Protein AF-A0A662FAN5-F1 (afdb_monomer)

Sequence (116 aa):
MAVTWKGSMPILAWFFVFALLKWAKVETTGFLGGFLIGVGWFLLIPVLSEAGVAKSAHQWIQKAGLWAIFSAAFGLVALTLLKDSGAWHTWLVDFGLLASGFFGFLGALIGFFKWK

pLDDT: mean 80.67, std 9.78, range [51.31, 91.81]

Solvent-accessible surface area (backbone atoms only — not comparable to full-atom values): 5798 Å² total; per-residue (Å²): 127,84,69,54,66,79,52,47,46,63,45,52,54,47,52,48,51,54,49,50,40,60,72,70,63,57,81,68,46,62,25,57,46,20,40,50,53,13,53,51,34,56,46,45,43,57,40,39,54,61,68,43,36,36,72,73,19,48,56,29,24,50,50,11,15,51,28,11,38,50,13,10,52,48,30,42,47,41,73,76,75,35,96,76,66,62,74,65,56,59,48,49,28,52,49,20,44,51,50,11,52,51,29,35,50,52,12,50,52,44,27,64,77,45,56,104

Foldseek 3Di:
DPQPVVLCVVLVVLVVVVVVCVVVVPPQQLLNQLQSQLVNLVSVLSSLVSQQFDPVLNVLSNQLSVLSNQLNVLSVCCVPPNVPDDDPSVVSSVVSNVSSVVSNVVSVVSRVVRRD

Nearest PDB structures (foldseek):
  6jmu-assembly2_B  TM=4.861E-01  e=5.602E+00  Mus musculus
  6iui-assembly1_A  TM=4.596E-01  e=9.277E+00  Rattus norvegicus
  6iui-assembly2_B  TM=3.616E-01  e=5.602E+00  Rattus norvegicus

Radius of gyration: 15.77 Å; Cα contacts (8 Å, |Δi|>4): 137; chains: 1; bounding box: 41×26×44 Å

Secondary structure (DSSP, 8-state):
-PPPHHHHHHHHHHHHHHHHHHHTT----HHHHHHHHHHHHHHHHHHHHHTTB-HHHHHHHHHHHHHHHHHHHHHHHHHHH-TT--THHHHHHHHHHHHHHHHHHHHHHHHHHTB-

Structure (mmCIF, N/CA/C/O backbone):
data_AF-A0A662FAN5-F1
#
_entry.id   AF-A0A662FAN5-F1
#
loop_
_atom_site.group_PDB
_atom_site.id
_atom_site.type_symbol
_atom_site.label_atom_id
_atom_site.label_alt_id
_atom_site.label_comp_id
_atom_site.label_asym_id
_atom_site.label_entity_id
_atom_site.label_seq_id
_atom_site.pdbx_PDB_ins_code
_atom_site.Cartn_x
_atom_site.Cartn_y
_atom_site.Cartn_z
_atom_site.occupancy
_atom_site.B_iso_or_equiv
_atom_site.auth_seq_id
_atom_site.auth_comp_id
_atom_site.auth_asym_id
_atom_site.auth_atom_id
_atom_site.pdbx_PDB_model_num
ATOM 1 N N . MET A 1 1 ? -18.626 -5.661 17.647 1.00 51.31 1 MET A N 1
ATOM 2 C CA . MET A 1 1 ? -19.498 -5.100 16.590 1.00 51.31 1 MET A CA 1
ATOM 3 C C . MET A 1 1 ? -19.363 -6.001 15.376 1.00 51.31 1 MET A C 1
ATOM 5 O O . MET A 1 1 ? -18.241 -6.381 15.069 1.00 51.31 1 MET A O 1
ATOM 9 N N . ALA A 1 2 ? -20.462 -6.441 14.762 1.00 53.44 2 ALA A N 1
ATOM 10 C CA . ALA A 1 2 ? -20.373 -7.279 13.568 1.00 53.44 2 ALA A CA 1
ATOM 11 C C . ALA A 1 2 ? -19.805 -6.430 12.426 1.00 53.44 2 ALA A C 1
ATOM 13 O O . ALA A 1 2 ? -20.404 -5.412 12.084 1.00 53.44 2 ALA A O 1
ATOM 14 N N . VAL A 1 3 ? -18.649 -6.821 11.882 1.00 58.47 3 VAL A N 1
ATOM 15 C CA . VAL A 1 3 ? -18.088 -6.192 10.680 1.00 58.47 3 VAL A CA 1
ATOM 16 C C . VAL A 1 3 ? -19.151 -6.291 9.596 1.00 58.47 3 VAL A C 1
ATOM 18 O O . VAL A 1 3 ? -19.591 -7.388 9.238 1.00 58.47 3 VAL A O 1
ATOM 21 N N . THR A 1 4 ? -19.634 -5.149 9.122 1.00 66.56 4 THR A N 1
ATOM 22 C CA . THR A 1 4 ? -20.660 -5.131 8.093 1.00 66.56 4 THR A CA 1
ATOM 23 C C . THR A 1 4 ? -20.042 -5.655 6.804 1.00 66.56 4 THR A C 1
ATOM 25 O O . THR A 1 4 ? -19.083 -5.102 6.279 1.00 66.56 4 THR A O 1
ATOM 28 N N . TRP A 1 5 ? -20.602 -6.735 6.257 1.00 66.88 5 TRP A N 1
ATOM 29 C CA . TRP A 1 5 ? -20.114 -7.370 5.024 1.00 66.88 5 TRP A CA 1
ATOM 30 C C . TRP A 1 5 ? -19.933 -6.376 3.861 1.00 66.88 5 TRP A C 1
ATOM 32 O O . TRP A 1 5 ? -19.046 -6.545 3.028 1.00 66.88 5 TRP A O 1
ATOM 42 N N . LYS A 1 6 ? -20.725 -5.295 3.851 1.00 69.50 6 LYS A N 1
ATOM 43 C CA . LYS A 1 6 ? -20.641 -4.192 2.886 1.00 69.50 6 LYS A CA 1
ATOM 44 C C . LYS A 1 6 ? -19.306 -3.436 2.937 1.00 69.50 6 LYS A C 1
ATOM 46 O O . LYS A 1 6 ? -18.805 -3.070 1.880 1.00 69.50 6 LYS A O 1
ATOM 51 N N . GLY A 1 7 ? -18.708 -3.245 4.114 1.00 68.50 7 GLY A N 1
ATOM 52 C CA . GLY A 1 7 ? -17.409 -2.578 4.266 1.00 68.50 7 GLY A CA 1
ATOM 53 C C . GLY A 1 7 ? -16.218 -3.447 3.879 1.00 68.50 7 GLY A C 1
ATOM 54 O O . GLY A 1 7 ? -15.190 -2.940 3.439 1.00 68.50 7 GLY A O 1
ATOM 55 N N . SER A 1 8 ? -16.369 -4.770 3.983 1.00 71.81 8 SER A N 1
ATOM 56 C CA . SER A 1 8 ? -15.322 -5.746 3.639 1.00 71.81 8 SER A CA 1
ATOM 57 C C . SER A 1 8 ? -15.374 -6.217 2.179 1.00 71.81 8 SER A C 1
ATOM 59 O O . SER A 1 8 ? -14.410 -6.785 1.668 1.00 71.81 8 SER A O 1
ATOM 61 N N . MET A 1 9 ? -16.478 -5.977 1.470 1.00 80.31 9 MET A N 1
ATOM 62 C CA . MET A 1 9 ? -16.635 -6.388 0.072 1.00 80.31 9 MET A CA 1
ATOM 63 C C . MET A 1 9 ? -15.568 -5.788 -0.871 1.00 80.31 9 MET A C 1
ATOM 65 O O . MET A 1 9 ? -15.021 -6.543 -1.679 1.00 80.31 9 MET A O 1
ATOM 69 N N . PRO A 1 10 ? -15.184 -4.497 -0.757 1.00 82.44 10 PRO A N 1
ATOM 70 C CA . PRO A 1 10 ? -14.141 -3.917 -1.601 1.00 82.44 10 PRO A CA 1
ATOM 71 C C . PRO A 1 10 ? -12.769 -4.572 -1.409 1.00 82.44 10 PRO A C 1
ATOM 73 O O . PRO A 1 10 ? -12.063 -4.804 -2.387 1.00 82.44 10 PRO A O 1
ATOM 76 N N . ILE A 1 11 ? -12.395 -4.919 -0.170 1.00 83.44 11 ILE A N 1
ATOM 77 C CA . ILE A 1 11 ? -11.092 -5.541 0.105 1.00 83.44 11 ILE A CA 1
ATOM 78 C C . ILE A 1 11 ? -11.057 -7.014 -0.323 1.00 83.44 11 ILE A C 1
ATOM 80 O O . ILE A 1 11 ? -10.032 -7.504 -0.788 1.00 83.4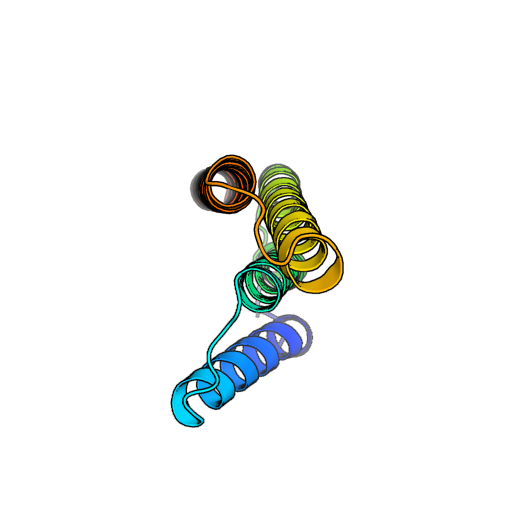4 11 ILE A O 1
ATOM 84 N N . LEU A 1 12 ? -12.186 -7.723 -0.242 1.00 82.81 12 LEU A N 1
ATOM 85 C CA . LEU A 1 12 ? -12.296 -9.086 -0.768 1.00 82.81 12 LEU A CA 1
ATOM 86 C C . LEU A 1 12 ? -12.188 -9.105 -2.296 1.00 82.81 12 LEU A C 1
ATOM 88 O O . LEU A 1 12 ? -11.427 -9.902 -2.845 1.00 82.81 12 LEU A O 1
ATOM 92 N N . ALA A 1 13 ? -12.889 -8.194 -2.979 1.00 84.44 13 ALA A N 1
ATOM 93 C CA . ALA A 1 13 ? -12.753 -8.016 -4.424 1.00 84.44 13 ALA A CA 1
ATOM 94 C C . ALA A 1 13 ? -11.306 -7.663 -4.804 1.00 84.44 13 ALA A C 1
ATOM 96 O O . ALA A 1 13 ? -10.772 -8.188 -5.779 1.00 84.44 13 ALA A O 1
ATOM 97 N N . TRP A 1 14 ? -10.644 -6.840 -3.990 1.00 86.50 14 TRP A N 1
ATOM 98 C CA . TRP A 1 14 ? -9.238 -6.496 -4.158 1.00 86.50 14 TRP A CA 1
ATOM 99 C C . TRP A 1 14 ? -8.300 -7.707 -4.088 1.00 86.50 14 TRP A C 1
ATOM 101 O O . TRP A 1 14 ? -7.485 -7.912 -4.989 1.00 86.50 14 TRP A O 1
ATOM 111 N N . PHE A 1 15 ? -8.439 -8.549 -3.059 1.00 86.38 15 PHE A N 1
ATOM 112 C CA . PHE A 1 15 ? -7.658 -9.784 -2.950 1.00 86.38 15 PHE A CA 1
ATOM 113 C C . PHE A 1 15 ? -7.925 -10.739 -4.113 1.00 86.38 15 PHE A C 1
ATOM 115 O O . PHE A 1 15 ? -6.990 -11.366 -4.608 1.00 86.38 15 PHE A O 1
ATOM 122 N N . PHE A 1 16 ? -9.171 -10.814 -4.585 1.00 86.38 16 PHE A N 1
ATOM 123 C CA . PHE A 1 16 ? -9.525 -11.631 -5.741 1.00 86.38 16 PHE A CA 1
ATOM 124 C C . PHE A 1 16 ? -8.842 -11.141 -7.025 1.00 86.38 16 PHE A C 1
ATOM 126 O O . PHE A 1 16 ? -8.256 -11.944 -7.749 1.00 86.38 16 PHE A O 1
ATOM 133 N N . VAL A 1 17 ? -8.826 -9.827 -7.276 1.00 85.06 17 VAL A N 1
ATOM 134 C CA . VAL A 1 17 ? -8.084 -9.229 -8.401 1.00 85.06 17 VAL A CA 1
ATOM 135 C C . VAL A 1 17 ? -6.592 -9.544 -8.294 1.00 85.06 17 VAL A C 1
ATOM 137 O O . VAL A 1 17 ? -5.980 -9.970 -9.272 1.00 85.06 17 VAL A O 1
ATOM 140 N N . PHE A 1 18 ? -6.003 -9.402 -7.107 1.00 82.94 18 PHE A N 1
ATOM 141 C CA . PHE A 1 18 ? -4.582 -9.686 -6.901 1.00 82.94 18 PHE A CA 1
ATOM 142 C C . PHE A 1 18 ? -4.246 -11.171 -7.127 1.00 82.94 18 PHE A C 1
ATOM 144 O O . PHE A 1 18 ? -3.235 -11.499 -7.753 1.00 82.94 18 PHE A O 1
ATOM 151 N N . ALA A 1 19 ? -5.120 -12.071 -6.667 1.00 83.50 19 ALA A N 1
ATOM 152 C CA . ALA A 1 19 ? -5.004 -13.507 -6.893 1.00 83.50 19 ALA A CA 1
ATOM 153 C C . ALA A 1 19 ? -5.119 -13.862 -8.383 1.00 83.50 19 ALA A C 1
ATOM 155 O O . ALA A 1 19 ? -4.313 -14.647 -8.880 1.00 83.50 19 ALA A O 1
ATOM 156 N N . LEU A 1 20 ? -6.055 -13.242 -9.111 1.00 86.50 20 LEU A N 1
ATOM 157 C CA . LEU A 1 20 ? -6.198 -13.419 -10.558 1.00 86.50 20 LEU A CA 1
ATOM 158 C C . LEU A 1 20 ? -4.961 -12.948 -11.324 1.00 86.50 20 LEU A C 1
ATOM 160 O O . LEU A 1 20 ? -4.486 -13.667 -12.198 1.00 86.50 20 LEU A O 1
ATOM 164 N N . LEU A 1 21 ? -4.402 -11.785 -10.979 1.00 85.44 21 LEU A N 1
ATOM 165 C CA . LEU A 1 21 ? -3.178 -11.277 -11.609 1.00 85.44 21 LEU A CA 1
ATOM 166 C C . LEU A 1 21 ? -1.996 -12.233 -11.401 1.00 85.44 21 LEU A C 1
ATOM 168 O O . LEU A 1 21 ? -1.243 -12.504 -12.339 1.00 85.44 21 LEU A O 1
ATOM 172 N N . LYS A 1 2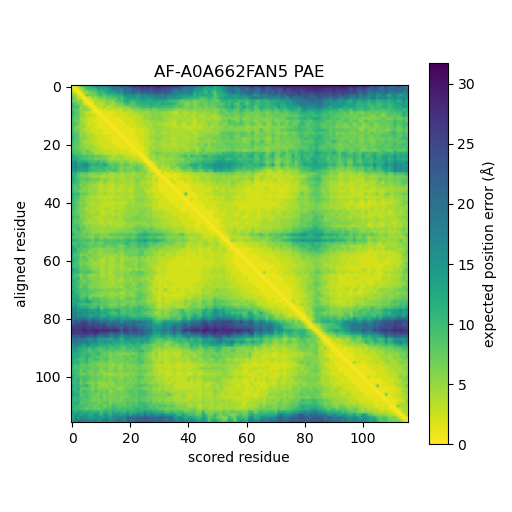2 ? -1.861 -12.793 -10.191 1.00 82.81 22 LYS A N 1
ATOM 173 C CA . LYS A 1 22 ? -0.835 -13.801 -9.887 1.00 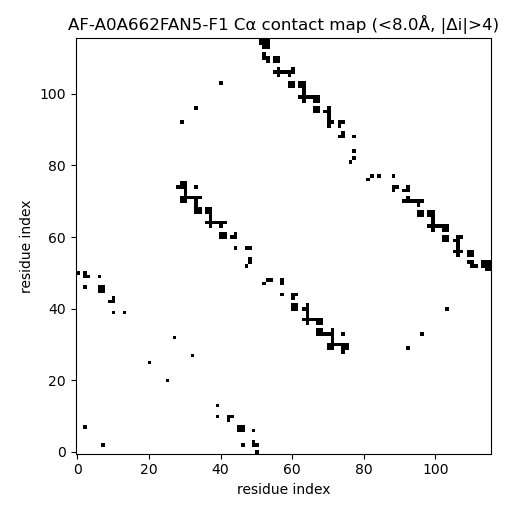82.81 22 LYS A CA 1
ATOM 174 C C . LYS A 1 22 ? -1.076 -15.118 -10.622 1.00 82.81 22 LYS A C 1
ATOM 176 O O . LYS A 1 22 ? -0.127 -15.666 -11.178 1.00 82.81 22 LYS A O 1
ATOM 181 N N . TRP A 1 23 ? -2.317 -15.604 -10.671 1.00 86.25 23 TRP A N 1
ATOM 182 C CA . TRP A 1 23 ? -2.684 -16.823 -11.400 1.00 86.25 23 TRP A CA 1
ATOM 183 C C . TRP A 1 23 ? -2.413 -16.691 -12.900 1.00 86.25 23 TRP A C 1
ATOM 185 O O . TRP A 1 23 ? -1.831 -17.583 -13.515 1.00 86.25 23 TRP A O 1
ATOM 195 N N . ALA A 1 24 ? -2.787 -15.553 -13.483 1.00 85.75 24 ALA A N 1
ATOM 196 C CA . ALA A 1 24 ? -2.574 -15.238 -14.890 1.00 85.75 24 ALA A CA 1
ATOM 197 C C . ALA A 1 24 ? -1.104 -14.927 -15.232 1.00 85.75 24 ALA A C 1
ATOM 199 O O . ALA A 1 24 ? -0.806 -14.646 -16.390 1.00 85.75 24 ALA A O 1
ATOM 200 N N . LYS A 1 25 ? -0.188 -14.981 -14.249 1.00 81.00 25 LYS A N 1
ATOM 201 C CA . LYS A 1 25 ? 1.239 -14.652 -14.401 1.00 81.00 25 LYS A CA 1
ATOM 202 C C . LYS A 1 25 ? 1.460 -13.288 -15.063 1.00 81.00 25 LYS A C 1
ATOM 204 O O . LYS A 1 25 ? 2.408 -13.110 -15.822 1.00 81.00 25 LYS A O 1
ATOM 209 N N . VAL A 1 26 ? 0.583 -12.325 -14.777 1.00 77.81 26 VAL A N 1
ATOM 210 C CA . VAL A 1 26 ? 0.746 -10.958 -15.271 1.00 77.81 26 VAL A CA 1
ATOM 211 C C . VAL A 1 26 ? 1.959 -10.363 -14.570 1.00 77.81 26 VAL A C 1
ATOM 213 O O . VAL A 1 26 ? 1.975 -10.242 -13.342 1.00 77.81 26 VAL A O 1
ATOM 216 N N . GLU A 1 27 ? 2.983 -10.008 -15.342 1.00 72.56 27 GLU A N 1
ATOM 217 C CA . GLU A 1 27 ? 4.145 -9.309 -14.809 1.00 72.56 27 GLU A CA 1
ATOM 218 C C . GLU A 1 27 ? 3.704 -7.939 -14.292 1.00 72.56 27 GLU A C 1
ATOM 220 O O . GLU A 1 27 ? 3.325 -7.037 -15.042 1.00 72.56 27 GLU A O 1
ATOM 225 N N . THR A 1 28 ? 3.703 -7.788 -12.970 1.00 68.06 28 THR A N 1
ATOM 226 C CA . THR A 1 28 ? 3.427 -6.505 -12.335 1.00 68.06 28 THR A CA 1
ATOM 227 C C . THR A 1 28 ? 4.648 -5.617 -12.509 1.00 68.06 28 THR A C 1
ATOM 229 O O . THR A 1 28 ? 5.658 -5.816 -11.836 1.00 68.06 28 THR A O 1
ATOM 232 N N . THR A 1 29 ? 4.550 -4.632 -13.399 1.00 74.19 29 THR A N 1
ATOM 233 C CA . THR A 1 29 ? 5.546 -3.560 -13.505 1.00 74.19 29 THR A CA 1
ATOM 234 C C . THR A 1 29 ? 5.627 -2.767 -12.196 1.00 74.19 29 THR A C 1
ATOM 236 O O . THR A 1 29 ? 4.688 -2.790 -11.395 1.00 74.19 29 THR A O 1
ATOM 239 N N . GLY A 1 30 ? 6.716 -2.017 -11.979 1.00 70.00 30 GLY A N 1
ATOM 240 C CA . GLY A 1 30 ? 6.860 -1.154 -10.795 1.00 70.00 30 GLY A CA 1
ATOM 241 C C . GLY A 1 30 ? 5.691 -0.172 -10.618 1.00 70.00 30 GLY A C 1
ATOM 242 O O . GLY A 1 30 ? 5.227 0.046 -9.501 1.00 70.00 30 GLY A O 1
ATOM 243 N N . PHE A 1 31 ? 5.133 0.326 -11.730 1.00 81.44 31 PHE A N 1
ATOM 244 C CA . PHE A 1 31 ? 3.903 1.122 -11.735 1.00 81.44 31 PHE A CA 1
ATOM 245 C C . PHE A 1 31 ? 2.696 0.334 -11.214 1.00 81.44 31 PHE A C 1
ATOM 247 O O . PHE A 1 31 ? 2.065 0.750 -10.241 1.00 81.44 31 PHE A O 1
ATOM 254 N N . LEU A 1 32 ? 2.372 -0.800 -11.849 1.00 83.12 32 LEU A N 1
ATOM 255 C CA . LEU A 1 32 ? 1.180 -1.571 -11.498 1.00 83.12 32 LEU A CA 1
ATOM 256 C C . LEU A 1 32 ? 1.278 -2.085 -10.055 1.00 83.12 32 LEU A C 1
ATOM 258 O O . LEU A 1 32 ? 0.317 -1.974 -9.303 1.00 83.12 32 LEU A O 1
ATOM 262 N N . GLY A 1 33 ? 2.450 -2.567 -9.636 1.00 81.69 33 GLY A N 1
ATOM 263 C CA . GLY A 1 33 ? 2.702 -3.007 -8.264 1.00 81.69 33 GLY A CA 1
ATOM 264 C C . GLY A 1 33 ? 2.492 -1.894 -7.233 1.00 81.69 33 GLY A C 1
ATOM 265 O O . GLY A 1 33 ? 1.735 -2.085 -6.281 1.00 81.69 33 GLY A O 1
ATOM 266 N N . GLY A 1 34 ? 3.096 -0.719 -7.441 1.00 84.38 34 GLY A N 1
ATOM 267 C CA . GLY A 1 34 ? 2.930 0.428 -6.542 1.00 84.38 34 GLY A CA 1
ATOM 268 C C . GLY A 1 34 ? 1.485 0.928 -6.481 1.00 84.38 34 GLY A C 1
ATOM 269 O O . GLY A 1 34 ? 0.964 1.196 -5.397 1.00 84.38 34 GLY A O 1
ATOM 270 N N . PHE A 1 35 ? 0.801 0.981 -7.627 1.00 87.62 35 PHE A N 1
ATOM 271 C CA . PHE A 1 35 ? -0.596 1.403 -7.692 1.00 87.62 35 PHE A CA 1
ATOM 272 C C . PHE A 1 35 ? -1.502 0.434 -6.931 1.00 87.62 35 PHE A C 1
ATOM 274 O O . PHE A 1 35 ? -2.321 0.859 -6.114 1.00 87.62 35 PHE A O 1
ATOM 281 N N . LEU A 1 36 ? -1.309 -0.872 -7.144 1.00 88.50 36 LEU A N 1
ATOM 282 C CA . LEU A 1 36 ? -2.057 -1.901 -6.436 1.00 88.50 36 LEU A CA 1
ATOM 283 C C . LEU A 1 36 ? -1.832 -1.796 -4.914 1.00 88.50 36 LEU A C 1
ATOM 285 O O . LEU A 1 36 ? -2.787 -1.742 -4.140 1.00 88.50 36 LEU A O 1
ATOM 289 N N . ILE A 1 37 ? -0.584 -1.695 -4.458 1.00 88.19 37 ILE A N 1
ATOM 290 C CA . ILE A 1 37 ? -0.291 -1.552 -3.021 1.00 88.19 37 ILE A CA 1
ATOM 291 C C . ILE A 1 37 ? -0.964 -0.297 -2.444 1.00 88.19 37 ILE A C 1
ATOM 293 O O . ILE A 1 37 ? -1.571 -0.360 -1.374 1.00 88.19 37 ILE A O 1
ATOM 297 N N . GLY A 1 38 ? -0.918 0.823 -3.169 1.00 88.50 38 GLY A N 1
ATOM 298 C CA . GLY A 1 38 ? -1.561 2.071 -2.763 1.00 88.50 38 GLY A CA 1
ATOM 299 C C . GLY A 1 38 ? -3.066 1.918 -2.569 1.00 88.50 38 GLY A C 1
ATOM 300 O O . GLY A 1 38 ? -3.582 2.234 -1.496 1.00 88.50 38 GLY A O 1
ATOM 301 N N . VAL A 1 39 ? -3.764 1.376 -3.569 1.00 89.50 39 VAL A N 1
ATOM 302 C CA . VAL A 1 39 ? -5.210 1.118 -3.487 1.00 89.50 39 VAL A CA 1
ATOM 303 C C . VAL A 1 39 ? -5.530 0.155 -2.341 1.00 89.50 39 VAL A C 1
ATOM 305 O O . VAL A 1 39 ? -6.460 0.415 -1.577 1.00 89.50 39 VAL A O 1
ATOM 308 N N . GLY A 1 40 ? -4.725 -0.894 -2.150 1.00 89.12 40 GLY A N 1
ATOM 309 C CA . GLY A 1 40 ? -4.871 -1.830 -1.034 1.00 89.12 40 GLY A CA 1
ATOM 310 C C . GLY A 1 40 ? -4.854 -1.141 0.336 1.00 89.12 40 GLY A C 1
ATOM 311 O O . GLY A 1 40 ? -5.712 -1.422 1.176 1.00 89.12 40 GLY A O 1
ATOM 312 N N . TRP A 1 41 ? -3.948 -0.181 0.550 1.00 90.75 41 TRP A N 1
ATOM 313 C CA . TRP A 1 41 ? -3.911 0.604 1.789 1.00 90.75 41 TRP A CA 1
ATOM 314 C C . TRP A 1 41 ? -5.159 1.464 1.995 1.00 90.75 41 TRP A C 1
ATOM 316 O O . TRP A 1 41 ? -5.682 1.522 3.107 1.00 90.75 41 TRP A O 1
ATOM 326 N N . PHE A 1 42 ? -5.677 2.105 0.947 1.00 89.00 42 PHE A N 1
ATOM 327 C CA . PHE A 1 42 ? -6.902 2.901 1.068 1.00 89.00 42 PHE A CA 1
ATOM 328 C C . PHE A 1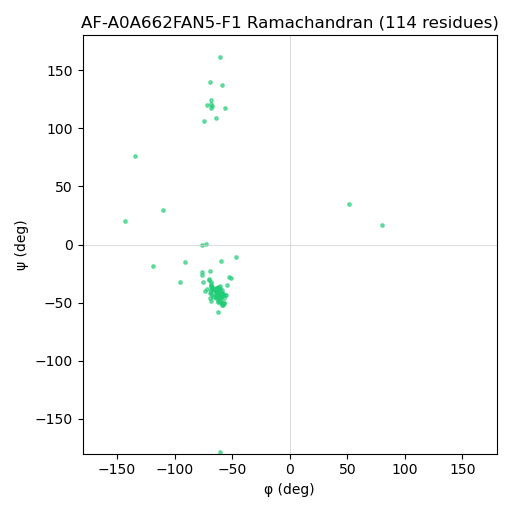 42 ? -8.137 2.038 1.337 1.00 89.00 42 PHE A C 1
ATOM 330 O O . PHE A 1 42 ? -8.994 2.436 2.127 1.00 89.00 42 PHE A O 1
ATOM 337 N N . LEU A 1 43 ? -8.205 0.841 0.749 1.00 88.69 43 LEU A N 1
ATOM 338 C CA . LEU A 1 43 ? -9.292 -0.113 0.983 1.00 88.69 43 LEU A CA 1
ATOM 339 C C . LEU A 1 43 ? -9.276 -0.714 2.396 1.00 88.69 43 LEU A C 1
ATOM 341 O O . LEU A 1 43 ? -10.324 -1.124 2.889 1.00 88.69 43 LEU A O 1
ATOM 345 N N . LEU A 1 44 ? -8.128 -0.715 3.081 1.00 85.88 44 LEU A N 1
ATOM 346 C CA . LEU A 1 44 ? -8.037 -1.112 4.490 1.00 85.88 44 LEU A CA 1
ATOM 347 C C . LEU A 1 44 ? -8.694 -0.101 5.440 1.00 85.88 44 LEU A C 1
ATOM 349 O O . LEU A 1 44 ? -9.207 -0.496 6.482 1.00 85.88 44 LEU A O 1
ATOM 353 N N . ILE A 1 45 ? -8.719 1.191 5.104 1.00 86.75 45 ILE A N 1
ATOM 354 C CA . ILE A 1 45 ? -9.247 2.248 5.986 1.00 86.75 45 ILE A CA 1
ATOM 355 C C . ILE A 1 45 ? -10.715 2.021 6.392 1.00 86.75 45 ILE A C 1
ATOM 357 O O . ILE A 1 45 ? -10.983 2.052 7.595 1.00 86.75 45 ILE A O 1
ATOM 361 N N . PRO A 1 46 ? -11.679 1.797 5.472 1.00 84.31 46 PRO A N 1
ATOM 362 C CA . PRO A 1 46 ? -13.066 1.555 5.868 1.00 84.31 46 PRO A CA 1
ATOM 363 C C . PRO A 1 46 ? -13.205 0.295 6.733 1.00 84.31 46 PRO A C 1
ATOM 365 O O . PRO A 1 46 ? -13.918 0.326 7.732 1.00 84.31 46 PRO A O 1
ATOM 368 N N . VAL A 1 47 ? -12.454 -0.769 6.426 1.00 84.19 47 VAL A N 1
ATOM 369 C CA . VAL A 1 47 ? -12.458 -2.024 7.199 1.00 84.19 47 VAL A CA 1
ATOM 370 C C . VAL A 1 47 ? -11.974 -1.793 8.633 1.00 84.19 47 VAL A C 1
ATOM 372 O O . VAL A 1 47 ? -12.601 -2.246 9.589 1.00 84.19 47 VAL A O 1
ATOM 375 N N . LEU A 1 48 ? -10.885 -1.043 8.801 1.00 83.19 48 LEU A N 1
ATOM 376 C CA . LEU A 1 48 ? -10.340 -0.708 10.118 1.00 83.19 48 LEU A CA 1
ATOM 377 C C . LEU A 1 48 ? -11.259 0.242 10.892 1.00 83.19 48 LEU A C 1
ATOM 379 O O . LEU A 1 48 ? -11.418 0.098 12.105 1.00 83.19 48 LEU A O 1
ATOM 383 N N . SER A 1 49 ? -11.922 1.163 10.190 1.00 83.81 49 SER A N 1
ATOM 384 C CA . SER A 1 49 ? -12.913 2.053 10.791 1.00 83.81 49 SER A CA 1
ATOM 385 C C . SER A 1 49 ? -14.119 1.284 11.335 1.00 83.81 49 SER A C 1
ATOM 387 O O . SER A 1 49 ? -14.609 1.623 12.411 1.00 83.81 49 SER A O 1
ATOM 389 N N . GLU A 1 50 ? -14.590 0.252 10.631 1.00 82.00 50 GLU A N 1
ATOM 390 C CA . GLU A 1 50 ? -15.667 -0.627 11.111 1.00 82.00 50 GLU A CA 1
ATOM 391 C C . GLU A 1 50 ? -15.218 -1.529 12.270 1.00 82.00 50 GLU A C 1
ATOM 393 O O . GLU A 1 50 ? -16.014 -1.845 13.154 1.00 82.00 50 GLU A O 1
ATOM 398 N N . ALA A 1 51 ? -13.938 -1.904 12.307 1.00 77.69 51 ALA A N 1
ATOM 399 C CA . ALA A 1 51 ? -13.350 -2.714 13.374 1.00 77.69 51 ALA A CA 1
ATOM 400 C C . ALA A 1 51 ? -13.075 -1.938 14.683 1.00 77.69 51 ALA A C 1
ATOM 402 O O . ALA A 1 51 ? -12.585 -2.527 15.648 1.00 77.69 51 ALA A O 1
ATOM 403 N N . GLY A 1 52 ? -13.382 -0.635 14.736 1.00 79.19 52 GLY A N 1
ATOM 404 C CA . GLY A 1 52 ? -13.177 0.203 15.925 1.00 79.19 52 GLY A CA 1
ATOM 405 C C . GLY A 1 52 ? -11.737 0.694 16.107 1.00 79.19 52 GLY A C 1
ATOM 406 O O . GLY A 1 52 ? -11.363 1.150 17.189 1.00 79.19 52 GLY A O 1
ATOM 407 N N . VAL A 1 53 ? -10.913 0.622 15.060 1.00 83.00 53 VAL A N 1
ATOM 408 C CA . VAL A 1 53 ? -9.510 1.038 15.125 1.00 83.00 53 VAL A CA 1
ATOM 409 C C . VAL A 1 53 ? -9.400 2.561 15.272 1.00 83.00 53 VAL A C 1
ATOM 411 O O . VAL A 1 53 ? -10.130 3.340 14.656 1.00 83.00 53 VAL A O 1
ATOM 414 N N . ALA A 1 54 ? -8.462 3.013 16.110 1.00 82.31 54 ALA A N 1
ATOM 415 C CA . ALA A 1 54 ? -8.259 4.431 16.375 1.00 82.31 54 ALA A CA 1
ATOM 416 C C . ALA A 1 54 ? -7.937 5.235 15.099 1.00 82.31 54 ALA A C 1
ATOM 418 O O . ALA A 1 54 ? -7.064 4.866 14.313 1.00 82.31 54 ALA A O 1
ATOM 419 N N . LYS A 1 55 ? -8.541 6.427 14.964 1.00 83.31 55 LYS A N 1
ATOM 420 C CA . LYS A 1 55 ? -8.319 7.356 13.833 1.00 83.31 55 LYS A CA 1
ATOM 421 C C . LYS A 1 55 ? -6.843 7.689 13.578 1.00 83.31 55 LYS A C 1
ATOM 423 O O . LYS A 1 55 ? -6.466 7.975 12.446 1.00 83.31 55 LYS A O 1
ATOM 428 N N . SER A 1 56 ? -6.000 7.636 14.613 1.00 84.50 56 SER A N 1
ATOM 429 C CA . SER A 1 56 ? -4.551 7.815 14.474 1.00 84.50 56 SER A CA 1
ATOM 430 C C . SER A 1 56 ? -3.910 6.760 13.573 1.00 84.50 56 SER A C 1
ATOM 432 O O . SER A 1 56 ? -2.994 7.093 12.833 1.00 84.50 56 SER A O 1
ATOM 434 N N . ALA A 1 57 ? -4.388 5.511 13.592 1.00 83.81 57 ALA A N 1
ATOM 435 C CA . ALA A 1 57 ? -3.884 4.456 12.714 1.00 83.81 57 ALA A CA 1
ATOM 436 C C . ALA A 1 57 ? -4.239 4.731 11.245 1.00 83.81 57 ALA A C 1
ATOM 438 O O . ALA A 1 57 ? -3.407 4.530 10.363 1.00 83.81 57 ALA A O 1
ATOM 439 N N . HIS A 1 58 ? -5.431 5.284 10.982 1.00 87.56 58 HIS A N 1
ATOM 440 C CA . HIS A 1 58 ? -5.862 5.630 9.624 1.00 87.56 58 HIS A CA 1
ATOM 441 C C . HIS A 1 58 ? -4.930 6.652 8.967 1.00 87.56 58 HIS A C 1
ATOM 443 O O . HIS A 1 58 ? -4.619 6.515 7.791 1.00 87.56 58 HIS A O 1
ATOM 449 N N . GLN A 1 59 ? -4.432 7.639 9.719 1.00 88.88 59 GLN A N 1
ATOM 450 C CA . GLN A 1 59 ? -3.505 8.646 9.186 1.00 88.88 59 GLN A CA 1
ATOM 451 C C . GLN A 1 59 ? -2.180 8.029 8.716 1.00 88.88 59 GLN A C 1
ATOM 453 O O . GLN A 1 59 ? -1.623 8.448 7.703 1.00 88.88 59 GLN A O 1
ATOM 458 N N . TRP A 1 60 ? -1.670 7.023 9.428 1.00 91.44 60 TRP A N 1
ATOM 459 C CA . TRP A 1 60 ? -0.449 6.316 9.030 1.00 91.44 60 TRP A CA 1
ATOM 460 C C . TRP A 1 60 ? -0.677 5.417 7.819 1.00 91.44 60 TRP A C 1
ATOM 462 O O . TRP A 1 60 ? 0.145 5.398 6.908 1.00 91.44 60 TRP A O 1
ATOM 472 N N . ILE A 1 61 ? -1.835 4.763 7.749 1.00 89.88 61 ILE A N 1
ATOM 473 C CA . ILE A 1 61 ? -2.227 3.943 6.597 1.00 89.88 61 ILE A CA 1
ATOM 474 C C . ILE A 1 61 ? -2.464 4.804 5.350 1.00 89.88 61 ILE A C 1
ATOM 476 O O . ILE A 1 61 ? -2.056 4.430 4.254 1.00 89.88 61 ILE A O 1
ATOM 480 N N . GLN A 1 62 ? -3.031 6.002 5.502 1.00 90.25 62 GLN A N 1
ATOM 481 C CA . GLN A 1 62 ? -3.138 6.973 4.409 1.00 90.25 62 GLN A CA 1
ATOM 482 C C . GLN A 1 62 ? -1.759 7.381 3.888 1.00 90.25 62 GLN A C 1
ATOM 484 O O . GLN A 1 62 ? -1.546 7.403 2.678 1.00 90.25 62 GLN A O 1
ATOM 489 N N . LYS A 1 63 ? -0.800 7.653 4.784 1.00 90.69 63 LYS A N 1
ATOM 490 C CA . LYS A 1 63 ? 0.590 7.927 4.386 1.00 90.69 63 LYS A CA 1
ATOM 491 C C . LYS A 1 63 ? 1.200 6.732 3.652 1.00 90.69 63 LYS A C 1
ATOM 493 O O . LYS A 1 63 ? 1.837 6.935 2.625 1.00 90.69 63 LYS A O 1
ATOM 498 N N . ALA A 1 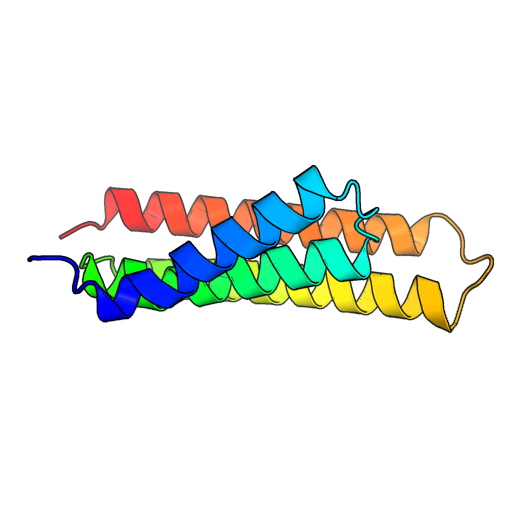64 ? 0.957 5.506 4.118 1.00 89.88 64 ALA A N 1
ATOM 499 C CA . ALA A 1 64 ? 1.400 4.289 3.439 1.00 89.88 64 ALA A CA 1
ATOM 500 C C . ALA A 1 64 ? 0.867 4.207 1.999 1.00 89.88 64 ALA A C 1
ATOM 502 O O . ALA A 1 64 ? 1.636 3.961 1.067 1.00 89.88 64 ALA A O 1
ATOM 503 N N . GLY A 1 65 ? -0.424 4.490 1.807 1.00 89.00 65 GLY A N 1
ATOM 504 C CA . GLY A 1 65 ? -1.055 4.546 0.489 1.00 89.00 65 GLY A CA 1
ATOM 505 C C . GLY A 1 65 ? -0.466 5.633 -0.413 1.00 89.00 65 GLY A C 1
ATOM 506 O O . GLY A 1 65 ? -0.149 5.366 -1.570 1.00 89.00 65 GLY A O 1
ATOM 507 N N . LEU A 1 66 ? -0.248 6.839 0.119 1.00 91.44 66 LEU A N 1
ATOM 508 C CA . LEU A 1 66 ? 0.342 7.955 -0.631 1.00 91.44 66 LEU A CA 1
ATOM 509 C C . LEU A 1 66 ? 1.769 7.655 -1.104 1.00 91.44 66 LEU A C 1
ATOM 511 O O . LEU A 1 66 ? 2.092 7.939 -2.253 1.00 91.44 66 LEU A O 1
ATOM 515 N N . TRP A 1 67 ? 2.605 7.043 -0.263 1.00 91.31 67 TRP A N 1
ATOM 516 C CA . TRP A 1 67 ? 3.970 6.661 -0.645 1.00 91.31 67 TRP A CA 1
ATOM 517 C C . TRP A 1 67 ? 4.007 5.540 -1.692 1.00 91.31 67 TRP A C 1
ATOM 519 O O . TRP A 1 67 ? 4.867 5.553 -2.573 1.00 91.31 67 TRP A O 1
ATOM 529 N N . ALA A 1 68 ? 3.039 4.619 -1.666 1.00 89.31 68 ALA A N 1
ATOM 530 C CA . ALA A 1 68 ? 2.894 3.607 -2.712 1.00 89.31 68 ALA A CA 1
ATOM 531 C C . ALA A 1 68 ? 2.443 4.212 -4.052 1.00 89.31 68 ALA A C 1
ATOM 533 O O . ALA A 1 68 ? 3.001 3.871 -5.094 1.00 89.31 68 ALA A O 1
ATOM 534 N N . ILE A 1 69 ? 1.495 5.157 -4.038 1.00 89.38 69 ILE A N 1
ATOM 535 C CA . ILE A 1 69 ? 1.078 5.887 -5.250 1.00 89.38 69 ILE A CA 1
ATOM 536 C C . ILE A 1 69 ? 2.220 6.761 -5.779 1.00 89.38 69 ILE A C 1
ATOM 538 O O . ILE A 1 69 ? 2.429 6.829 -6.988 1.00 89.38 69 ILE A O 1
ATOM 542 N N . PHE A 1 70 ? 2.985 7.396 -4.891 1.00 88.25 70 PHE A N 1
ATOM 543 C CA . PHE A 1 70 ? 4.183 8.143 -5.260 1.00 88.25 70 PHE A CA 1
ATOM 544 C C . PHE A 1 70 ? 5.188 7.234 -5.976 1.00 88.25 70 PHE A C 1
ATOM 546 O O . PHE A 1 70 ? 5.599 7.547 -7.088 1.00 88.25 70 PHE A O 1
ATOM 553 N N . SER A 1 71 ? 5.501 6.066 -5.406 1.00 86.50 71 SER A N 1
ATOM 554 C CA . SER A 1 71 ? 6.353 5.059 -6.055 1.00 86.50 71 SER A CA 1
ATOM 555 C C . SER A 1 71 ? 5.811 4.636 -7.428 1.00 86.50 71 SER A C 1
ATOM 557 O O . SER A 1 71 ? 6.554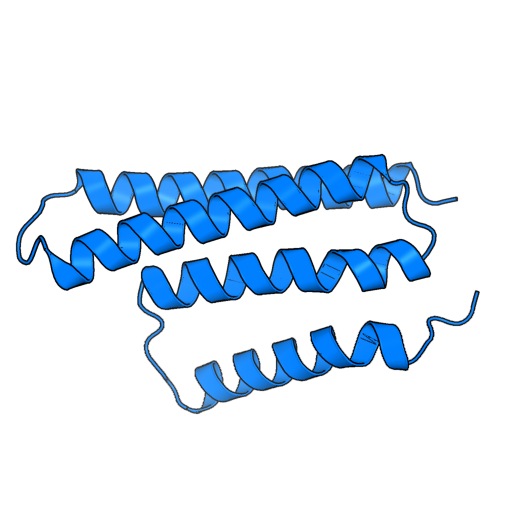 4.610 -8.411 1.00 86.50 71 SER A O 1
ATOM 559 N N . ALA A 1 72 ? 4.497 4.409 -7.535 1.00 86.75 72 ALA A N 1
ATOM 560 C CA . ALA A 1 72 ? 3.851 4.091 -8.804 1.00 86.75 72 ALA A CA 1
ATOM 561 C C . ALA A 1 72 ? 4.051 5.203 -9.845 1.00 86.75 72 ALA A C 1
ATOM 563 O O . ALA A 1 72 ? 4.389 4.911 -10.990 1.00 86.75 72 ALA A O 1
ATOM 564 N N . ALA A 1 73 ? 3.900 6.472 -9.456 1.00 86.50 73 ALA A N 1
ATOM 565 C CA . ALA A 1 73 ? 4.099 7.610 -10.350 1.00 86.50 73 ALA A CA 1
ATOM 566 C C . ALA A 1 73 ? 5.526 7.647 -10.926 1.00 86.50 73 ALA A C 1
ATOM 568 O O . ALA A 1 73 ? 5.685 7.831 -12.132 1.00 86.50 73 ALA A O 1
ATOM 569 N N . PHE A 1 74 ? 6.558 7.385 -10.115 1.00 83.44 74 PHE A N 1
ATOM 570 C CA . PHE A 1 74 ? 7.938 7.272 -10.616 1.00 83.44 74 PHE A CA 1
ATOM 571 C C . PHE A 1 74 ? 8.146 6.042 -11.503 1.00 83.44 74 PHE A C 1
ATOM 573 O O . PHE A 1 74 ? 8.835 6.134 -12.519 1.00 83.44 74 PHE A O 1
ATOM 580 N N . GLY A 1 75 ? 7.503 4.919 -11.175 1.00 80.00 75 GLY A N 1
ATOM 581 C CA . GLY A 1 75 ? 7.495 3.730 -12.028 1.00 80.00 75 GLY A CA 1
ATOM 582 C C . GLY A 1 75 ? 6.859 3.989 -13.399 1.00 80.00 75 GLY A C 1
ATOM 583 O O . GLY A 1 75 ? 7.348 3.485 -14.408 1.00 80.00 75 GLY A O 1
ATOM 584 N N . LEU A 1 76 ? 5.804 4.810 -13.454 1.00 80.88 76 LEU A N 1
ATOM 585 C CA . LEU A 1 76 ? 5.156 5.214 -14.702 1.00 80.88 76 LEU A CA 1
ATOM 586 C C . LEU A 1 76 ? 6.056 6.137 -15.526 1.00 80.88 76 LEU A C 1
ATOM 588 O O . LEU A 1 76 ? 6.221 5.908 -16.719 1.00 80.88 76 LEU A O 1
ATOM 592 N N . VAL A 1 77 ? 6.672 7.138 -14.888 1.00 77.62 77 VAL A N 1
ATOM 593 C CA . VAL A 1 77 ? 7.601 8.074 -15.546 1.00 77.62 77 VAL A CA 1
ATOM 594 C C . VAL A 1 77 ? 8.767 7.327 -16.196 1.00 77.62 77 VAL A C 1
ATOM 596 O O . VAL A 1 77 ? 9.109 7.619 -17.344 1.00 77.62 77 VAL A O 1
ATOM 599 N N . ALA A 1 78 ? 9.331 6.334 -15.505 1.00 72.25 78 ALA A N 1
ATOM 600 C CA . ALA A 1 78 ? 10.376 5.477 -16.056 1.00 72.25 78 ALA A CA 1
ATOM 601 C C . ALA A 1 78 ? 9.897 4.712 -17.303 1.00 72.25 78 ALA A C 1
ATOM 603 O O . ALA A 1 78 ? 10.565 4.727 -18.334 1.00 72.25 78 ALA A O 1
ATOM 604 N N . LEU A 1 79 ? 8.697 4.125 -17.244 1.00 71.75 79 LEU A N 1
ATOM 605 C CA . LEU A 1 79 ? 8.084 3.405 -18.365 1.00 71.75 79 LEU A CA 1
ATOM 606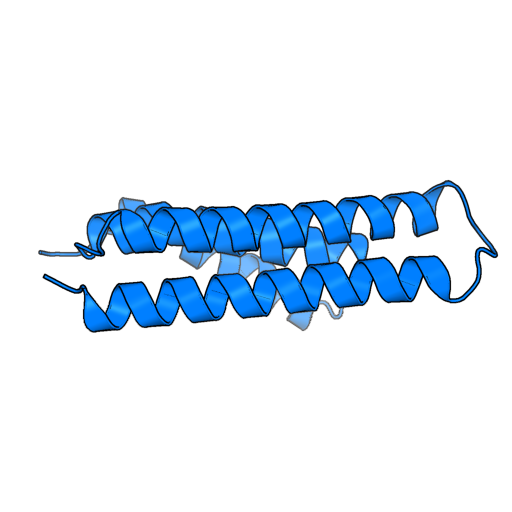 C C . LEU A 1 79 ? 7.785 4.296 -19.581 1.00 71.75 79 LEU A C 1
ATOM 608 O O . LEU A 1 79 ? 7.909 3.830 -20.712 1.00 71.75 79 LEU A O 1
ATOM 612 N N . THR A 1 80 ? 7.363 5.549 -19.375 1.00 72.12 80 THR A N 1
ATOM 613 C CA . THR A 1 80 ? 6.867 6.411 -20.464 1.00 72.12 80 THR A CA 1
ATOM 614 C C . THR A 1 80 ? 7.914 7.343 -21.064 1.00 72.12 80 THR A C 1
ATOM 616 O O . THR A 1 80 ? 7.814 7.672 -22.243 1.00 72.12 80 THR A O 1
ATOM 619 N N . LEU A 1 81 ? 8.882 7.820 -20.275 1.00 66.19 81 LEU A N 1
ATOM 620 C CA . LEU A 1 81 ? 9.760 8.931 -20.677 1.00 66.19 81 LEU A CA 1
ATOM 621 C C . LEU A 1 81 ? 11.241 8.560 -20.735 1.00 66.19 81 LEU A C 1
ATOM 623 O O . LEU A 1 81 ? 12.020 9.272 -21.366 1.00 66.19 81 LEU A O 1
ATOM 627 N N . LEU A 1 82 ? 11.647 7.471 -20.085 1.00 64.25 82 LEU A N 1
ATOM 628 C CA . LEU A 1 82 ? 13.053 7.195 -19.843 1.00 64.25 82 LEU A CA 1
ATOM 629 C C . LEU A 1 82 ? 13.386 5.739 -20.171 1.00 64.25 82 LEU A C 1
ATOM 631 O O . LEU A 1 82 ? 13.599 4.908 -19.296 1.00 64.25 82 LEU A O 1
ATOM 635 N N . LYS A 1 83 ? 13.481 5.450 -21.471 1.00 57.16 83 LYS A N 1
ATOM 636 C CA . LYS A 1 83 ? 13.826 4.120 -21.997 1.00 57.16 83 LYS A CA 1
ATOM 637 C C . LYS A 1 83 ? 15.211 3.607 -21.541 1.00 57.16 83 LYS A C 1
ATOM 639 O O . LYS A 1 83 ? 15.462 2.419 -21.667 1.00 57.16 83 LYS A O 1
ATOM 644 N N . ASP A 1 84 ? 16.057 4.492 -20.998 1.00 58.59 84 ASP A N 1
ATOM 645 C CA . ASP A 1 84 ? 17.436 4.233 -20.544 1.00 58.59 84 ASP A CA 1
ATOM 646 C C . ASP A 1 84 ? 17.830 5.017 -19.264 1.00 58.59 84 ASP A C 1
ATOM 648 O O . ASP A 1 84 ? 19.015 5.227 -18.990 1.00 58.59 84 ASP A O 1
ATOM 652 N N . SER A 1 85 ? 16.883 5.515 -18.449 1.00 51.78 85 SER A N 1
ATOM 653 C CA . SER A 1 85 ? 17.306 6.218 -17.222 1.00 51.78 85 SER A CA 1
ATOM 654 C C . SER A 1 85 ? 17.928 5.248 -16.232 1.00 51.78 85 SER A C 1
ATOM 656 O O . SER A 1 85 ? 17.283 4.295 -15.819 1.00 51.78 85 SER A O 1
ATOM 658 N N . GLY A 1 86 ? 19.157 5.525 -15.803 1.00 59.91 86 GLY A N 1
ATOM 659 C CA . GLY A 1 86 ? 19.899 4.714 -14.840 1.00 59.91 86 GLY A CA 1
ATOM 660 C C . GLY A 1 86 ? 19.254 4.561 -13.454 1.00 59.91 86 GLY A C 1
ATOM 661 O O . GLY A 1 86 ? 18.195 5.119 -13.158 1.00 59.91 86 GLY A O 1
ATOM 662 N N . ALA A 1 87 ? 19.970 3.834 -12.592 1.00 63.50 87 ALA A N 1
ATOM 663 C CA . ALA A 1 87 ? 19.601 3.296 -11.271 1.00 63.50 87 ALA A CA 1
ATOM 664 C C . ALA A 1 87 ? 18.882 4.226 -10.258 1.00 63.50 87 ALA A C 1
ATOM 666 O O . ALA A 1 87 ? 18.384 3.766 -9.231 1.00 63.50 87 ALA A O 1
ATOM 667 N N . TRP A 1 88 ? 18.811 5.529 -10.519 1.00 68.25 88 TRP A N 1
ATOM 668 C CA . TRP A 1 88 ? 18.200 6.540 -9.652 1.00 68.25 88 TRP A CA 1
ATOM 669 C C . TRP A 1 88 ? 16.675 6.394 -9.555 1.00 68.25 88 TRP A C 1
ATOM 671 O O . TRP A 1 88 ? 16.101 6.559 -8.481 1.00 68.25 88 TRP A O 1
ATOM 681 N N . HIS A 1 89 ? 16.009 6.066 -10.668 1.00 67.31 89 HIS A N 1
ATOM 682 C CA . HIS A 1 89 ? 14.551 5.930 -10.695 1.00 67.31 89 HIS A CA 1
ATOM 683 C C . HIS A 1 89 ? 14.090 4.646 -9.992 1.00 67.31 89 HIS A C 1
ATOM 685 O O . HIS A 1 89 ? 13.131 4.683 -9.225 1.00 67.31 89 HIS A O 1
ATOM 691 N N . THR A 1 90 ? 14.815 3.536 -10.178 1.00 73.19 90 THR A N 1
ATOM 692 C CA . THR A 1 90 ? 14.599 2.285 -9.437 1.00 73.19 90 THR A CA 1
ATOM 693 C C . THR A 1 90 ? 14.764 2.508 -7.939 1.00 73.19 90 THR A C 1
ATOM 695 O O . THR A 1 90 ? 13.911 2.084 -7.168 1.00 73.19 90 THR A O 1
ATOM 698 N N . TRP A 1 91 ? 15.771 3.285 -7.525 1.00 79.31 91 TRP A N 1
ATOM 699 C CA . TRP A 1 91 ? 15.970 3.615 -6.114 1.00 79.31 91 TRP A CA 1
ATOM 700 C C . TRP A 1 91 ? 14.803 4.415 -5.513 1.00 79.31 91 TRP A C 1
ATOM 702 O O . TRP A 1 91 ? 14.392 4.142 -4.389 1.00 79.31 91 TRP A O 1
ATOM 712 N N . LEU A 1 92 ? 14.221 5.367 -6.254 1.00 80.62 92 LEU A N 1
ATOM 713 C CA . LEU A 1 92 ? 13.040 6.118 -5.802 1.00 80.62 92 LEU A CA 1
ATOM 714 C C . LEU A 1 92 ? 11.784 5.242 -5.700 1.00 80.62 92 LEU A C 1
ATOM 716 O O . LEU A 1 92 ? 10.999 5.404 -4.761 1.00 80.62 92 LEU A O 1
ATOM 720 N N . VAL A 1 93 ? 11.601 4.311 -6.640 1.00 81.62 93 VAL A N 1
ATOM 721 C CA . VAL A 1 93 ? 10.510 3.325 -6.602 1.00 81.62 93 VAL A CA 1
ATOM 722 C C . VAL A 1 93 ? 10.653 2.439 -5.363 1.00 81.62 93 VAL A C 1
ATOM 724 O O . VAL A 1 93 ? 9.700 2.331 -4.583 1.00 81.62 93 VAL A O 1
ATOM 727 N N . ASP A 1 94 ? 11.846 1.892 -5.129 1.00 83.44 94 ASP A N 1
ATOM 728 C CA . ASP A 1 94 ? 12.152 1.033 -3.981 1.00 83.44 94 ASP A CA 1
ATOM 729 C C . ASP A 1 94 ? 12.012 1.785 -2.654 1.00 83.44 94 ASP A C 1
ATOM 731 O O . ASP A 1 94 ? 11.387 1.289 -1.715 1.00 83.44 94 ASP A O 1
ATOM 735 N N . PHE A 1 95 ? 12.520 3.018 -2.581 1.00 86.94 95 PHE A N 1
ATOM 736 C CA . PHE A 1 95 ? 12.385 3.871 -1.404 1.00 86.94 95 PHE A CA 1
ATOM 737 C C . PHE A 1 95 ? 10.917 4.175 -1.090 1.00 86.94 95 PHE A C 1
ATOM 739 O O . PHE A 1 95 ? 10.501 4.079 0.064 1.00 86.94 95 PHE A O 1
ATOM 746 N N . GLY A 1 96 ? 10.108 4.497 -2.103 1.00 85.69 96 GLY A N 1
ATOM 747 C CA . GLY A 1 96 ? 8.680 4.750 -1.918 1.00 85.69 96 GLY A CA 1
ATOM 748 C C . GLY A 1 96 ? 7.914 3.510 -1.442 1.00 85.69 96 GLY A C 1
ATOM 749 O O . GLY A 1 96 ? 7.048 3.621 -0.571 1.00 85.69 96 GLY A O 1
ATOM 750 N N . LEU A 1 97 ? 8.267 2.320 -1.938 1.00 86.31 97 LEU A N 1
ATOM 751 C CA . LEU A 1 97 ? 7.689 1.055 -1.469 1.00 86.31 97 LEU A CA 1
ATOM 752 C C . LEU A 1 97 ? 8.122 0.721 -0.036 1.00 86.31 97 LEU A C 1
ATOM 754 O O . LEU A 1 97 ? 7.282 0.324 0.774 1.00 86.31 97 LEU A O 1
ATOM 758 N N . LEU A 1 98 ? 9.394 0.935 0.309 1.00 89.38 98 LEU A N 1
ATOM 759 C CA . LEU A 1 98 ? 9.899 0.767 1.675 1.00 89.38 98 LEU A CA 1
ATOM 760 C C . LEU A 1 98 ? 9.216 1.733 2.648 1.00 89.38 98 LEU A C 1
ATOM 762 O O . LEU A 1 98 ? 8.758 1.311 3.710 1.00 89.38 98 LEU A O 1
ATOM 766 N N . ALA A 1 99 ? 9.089 3.008 2.277 1.00 89.12 99 ALA A N 1
ATOM 767 C CA . ALA A 1 99 ? 8.377 4.007 3.065 1.00 89.12 99 ALA A CA 1
ATOM 768 C C . ALA A 1 99 ? 6.898 3.628 3.232 1.00 89.12 99 ALA A C 1
ATOM 770 O O . ALA A 1 99 ? 6.365 3.703 4.340 1.00 89.12 99 ALA A O 1
ATOM 771 N N . SER A 1 100 ? 6.247 3.155 2.163 1.00 90.75 100 SER A N 1
ATOM 772 C CA . SER A 1 100 ? 4.878 2.636 2.222 1.00 90.75 100 SER A CA 1
ATOM 773 C C . SER A 1 100 ? 4.753 1.486 3.224 1.00 90.75 100 SER A C 1
ATOM 775 O O . SER A 1 100 ? 3.907 1.543 4.118 1.00 90.75 100 SER A O 1
ATOM 777 N N . GLY A 1 101 ? 5.637 0.488 3.141 1.00 87.44 101 GLY A N 1
ATOM 778 C CA . GLY A 1 101 ? 5.676 -0.634 4.079 1.00 87.44 101 GLY A CA 1
ATOM 779 C C . GLY A 1 101 ? 5.909 -0.186 5.523 1.00 87.44 101 GLY A C 1
ATOM 780 O O . GLY A 1 101 ? 5.200 -0.629 6.425 1.00 87.44 101 GLY A O 1
ATOM 781 N N . PHE A 1 102 ? 6.834 0.749 5.745 1.00 91.81 102 PHE A N 1
ATOM 782 C CA . PHE A 1 102 ? 7.137 1.296 7.067 1.00 91.81 102 PHE A CA 1
ATOM 783 C C . PHE A 1 102 ? 5.936 2.026 7.686 1.00 91.81 102 PHE A C 1
ATOM 785 O O . PHE A 1 102 ? 5.563 1.756 8.829 1.00 91.81 102 PHE A O 1
ATOM 792 N N . PHE A 1 103 ? 5.277 2.912 6.934 1.00 90.38 103 PHE A N 1
ATOM 793 C CA . PHE A 1 103 ? 4.085 3.608 7.428 1.00 90.38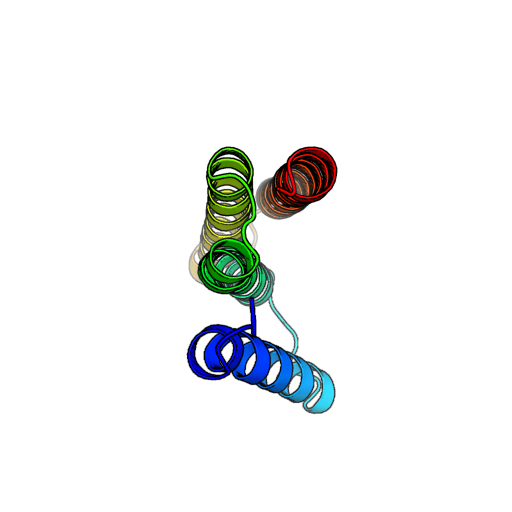 103 PHE A CA 1
ATOM 794 C C . PHE A 1 103 ? 2.891 2.667 7.607 1.00 90.38 103 PHE A C 1
ATOM 796 O O . PHE A 1 103 ? 2.121 2.840 8.554 1.00 90.38 103 PHE A O 1
ATOM 803 N N . GLY A 1 104 ? 2.765 1.650 6.755 1.00 86.88 104 GLY A N 1
ATOM 804 C CA . GLY A 1 104 ? 1.766 0.597 6.896 1.00 86.88 104 GLY A CA 1
ATOM 805 C C . GLY A 1 104 ? 1.968 -0.211 8.177 1.00 86.88 104 GLY A C 1
ATOM 806 O O . GLY A 1 104 ? 1.022 -0.415 8.937 1.00 86.88 104 GLY A O 1
ATOM 807 N N . PHE A 1 105 ? 3.215 -0.582 8.471 1.00 89.25 105 PHE A N 1
ATOM 808 C CA . PHE A 1 105 ? 3.601 -1.268 9.703 1.00 89.25 105 PHE A CA 1
ATOM 809 C C . PHE A 1 105 ? 3.325 -0.420 10.951 1.00 89.25 105 PHE A C 1
ATOM 811 O O . PHE A 1 105 ? 2.721 -0.914 11.902 1.00 89.25 105 PHE A O 1
ATOM 818 N N . LEU A 1 106 ? 3.679 0.871 10.939 1.00 88.94 106 LEU A N 1
ATOM 819 C CA . LEU A 1 106 ? 3.339 1.793 12.031 1.00 88.94 106 LEU A CA 1
ATOM 820 C C . LEU A 1 106 ? 1.824 1.933 12.220 1.00 88.94 106 LEU A C 1
ATOM 822 O O . LEU A 1 106 ? 1.338 1.939 13.352 1.00 88.94 106 LEU A O 1
ATOM 826 N N . GLY A 1 107 ? 1.072 2.024 11.121 1.00 83.38 107 GLY A N 1
ATOM 827 C CA . GLY A 1 107 ? -0.387 2.057 11.146 1.00 83.38 107 GLY A CA 1
ATOM 828 C C . GLY A 1 107 ? -0.985 0.799 11.772 1.00 83.38 107 GLY A C 1
ATOM 829 O O . GLY A 1 107 ? -1.852 0.910 12.638 1.00 83.38 107 GLY A O 1
ATOM 830 N N . ALA A 1 108 ? -0.474 -0.377 11.405 1.00 85.31 108 ALA A N 1
ATOM 831 C CA . ALA A 1 108 ? -0.885 -1.656 11.978 1.00 85.31 108 ALA A CA 1
ATOM 832 C C . ALA A 1 108 ? -0.540 -1.762 13.475 1.00 85.31 108 ALA A C 1
ATOM 834 O O . ALA A 1 108 ? -1.404 -2.122 14.272 1.00 85.31 108 ALA A O 1
ATOM 835 N N . LEU A 1 109 ? 0.676 -1.373 13.880 1.00 88.44 109 LEU A N 1
ATOM 836 C CA . LEU A 1 109 ? 1.111 -1.327 15.284 1.00 88.44 109 LEU A CA 1
ATOM 837 C C . LEU A 1 109 ? 0.204 -0.439 16.137 1.00 88.44 109 LEU A C 1
ATOM 839 O O . LEU A 1 109 ? -0.27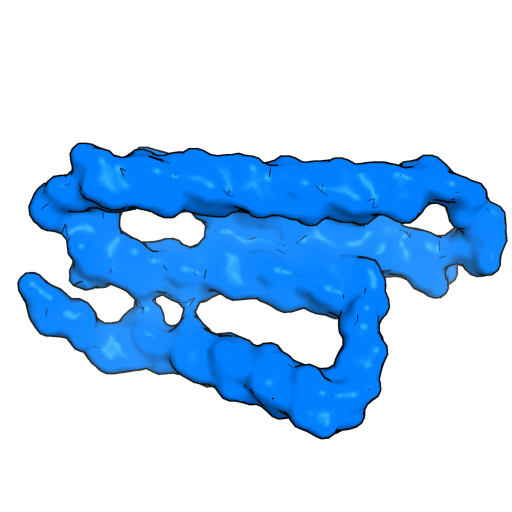4 -0.849 17.193 1.00 88.44 109 LEU A O 1
ATOM 843 N N . ILE A 1 110 ? -0.054 0.786 15.676 1.00 85.00 110 ILE A N 1
ATOM 844 C CA . ILE A 1 110 ? -0.923 1.725 16.390 1.00 85.00 110 ILE A CA 1
ATOM 845 C C . ILE A 1 110 ? -2.354 1.199 16.423 1.00 85.00 110 ILE A C 1
ATOM 847 O O . ILE A 1 110 ? -3.027 1.358 17.440 1.00 85.00 110 ILE A O 1
ATOM 851 N N . GLY A 1 111 ? -2.813 0.574 15.338 1.00 81.19 111 GLY A N 1
ATOM 852 C CA . GLY A 1 111 ? -4.127 -0.047 15.285 1.00 81.19 111 GLY A CA 1
ATOM 853 C C . GLY A 1 111 ? -4.281 -1.178 16.298 1.00 81.19 111 GLY A C 1
ATOM 854 O O . GLY A 1 111 ? -5.308 -1.242 16.964 1.00 81.19 111 GLY A O 1
ATOM 855 N N . PHE A 1 112 ? -3.238 -1.989 16.482 1.00 82.81 112 PHE A N 1
ATOM 856 C CA . PHE A 1 112 ? -3.200 -3.068 17.467 1.00 82.81 112 PHE A CA 1
ATOM 857 C C . PHE A 1 112 ? -3.175 -2.544 18.911 1.00 82.81 112 PHE A C 1
ATOM 859 O O . PHE A 1 112 ? -3.973 -2.970 19.740 1.00 82.81 112 PHE A O 1
ATOM 866 N N . PHE A 1 113 ? -2.303 -1.579 19.222 1.00 79.75 113 PHE A N 1
ATOM 867 C CA . PHE A 1 113 ? -2.159 -1.055 20.589 1.00 79.75 113 PHE A CA 1
ATOM 868 C C . PHE A 1 113 ? -3.271 -0.095 21.021 1.00 79.75 113 PHE A C 1
ATOM 870 O O . PHE A 1 113 ? -3.496 0.086 22.216 1.00 79.75 113 PHE A O 1
ATOM 877 N N . LYS A 1 114 ? -3.951 0.556 20.072 1.00 74.12 114 LYS A N 1
ATOM 878 C CA . LYS A 1 114 ? -5.077 1.465 20.343 1.00 74.12 114 LYS A CA 1
ATOM 879 C C . LYS A 1 114 ? -6.409 0.885 19.878 1.00 74.12 114 LYS A C 1
ATOM 881 O O . LYS A 1 114 ? -7.310 1.645 19.515 1.00 74.12 114 LYS A O 1
ATOM 886 N N . TRP A 1 115 ? -6.522 -0.438 19.881 1.00 62.59 115 TRP A N 1
ATOM 887 C CA . TRP A 1 115 ? -7.788 -1.117 19.661 1.00 62.59 115 TRP A CA 1
ATOM 888 C C . TRP A 1 115 ? -8.665 -0.930 20.906 1.00 62.59 115 TRP A C 1
ATOM 890 O O . TRP A 1 115 ? -8.236 -1.250 22.015 1.00 62.59 115 TRP A O 1
ATOM 900 N N . LYS A 1 116 ? -9.838 -0.315 20.735 1.00 56.00 116 LYS A N 1
ATOM 901 C CA . LYS A 1 116 ? -10.833 -0.109 21.793 1.00 56.00 116 LYS A CA 1
ATOM 902 C C . LYS A 1 116 ? -12.013 -1.046 21.610 1.00 56.00 116 LYS A C 1
ATOM 904 O O . LYS A 1 116 ? -12.433 -1.211 20.445 1.00 56.00 116 LYS A O 1
#

Mean predicted aligned error: 7.21 Å